Protein AF-Q19576-F1 (afdb_monomer)

Sequence (132 aa):
MTTGDNKNEGNAVRVQRREYDEDMIPTGTGPVVVVTQSRKMSIYGPNFNYGPIQLRKQRLLEKMKKEAETAMEKRIEELRMAQRILDEQLRSKQVAVQQVLTERKPCNVENTQKNGSTQQYQHHSAVYAIKP

Solvent-accessible surface area (backbone atoms only — not comparable to full-atom values): 8837 Å² total; per-residue (Å²): 132,90,85,78,88,81,80,78,88,70,79,84,74,81,74,75,79,75,84,69,72,90,81,71,72,82,88,68,73,58,60,47,74,46,70,46,97,86,70,49,77,45,79,37,58,49,58,66,88,47,53,74,67,54,50,49,50,51,54,49,51,53,50,52,49,51,53,50,52,54,52,49,52,52,52,51,51,54,51,51,52,54,49,52,53,51,53,50,54,51,50,54,51,52,51,53,53,49,51,55,56,63,74,61,58,72,76,95,77,79,85,86,82,86,87,90,81,88,80,76,86,81,82,84,80,84,76,82,81,80,77,134

Radius of gyration: 37.77 Å; Cα contacts (8 Å, |Δi|>4): 29; chains: 1; bounding box: 92×47×87 Å

Mean predicted aligned error: 21.95 Å

Organism: Caenorhabditis elegans (NCBI:txid6239)

Structure (mmCIF, N/CA/C/O backbone):
data_AF-Q19576-F1
#
_entry.id   AF-Q19576-F1
#
loop_
_atom_site.group_PDB
_atom_site.id
_atom_site.type_symbol
_atom_site.label_atom_id
_atom_site.label_alt_id
_atom_site.label_comp_id
_atom_site.label_asym_id
_atom_site.label_entity_id
_atom_site.label_seq_id
_atom_site.pdbx_PDB_ins_code
_atom_site.Cartn_x
_atom_site.Cartn_y
_atom_site.Cartn_z
_atom_site.occupancy
_atom_site.B_iso_or_equiv
_atom_site.auth_seq_id
_atom_site.auth_comp_id
_atom_site.auth_asym_id
_atom_site.auth_atom_id
_atom_site.pdbx_PDB_model_num
ATOM 1 N N . MET A 1 1 ? 29.984 -26.243 -42.002 1.00 38.09 1 MET A N 1
ATOM 2 C CA . MET A 1 1 ? 28.559 -26.623 -42.095 1.00 38.09 1 MET A CA 1
ATOM 3 C C . MET A 1 1 ? 27.759 -25.337 -41.864 1.00 38.09 1 MET A C 1
ATOM 5 O O . MET A 1 1 ? 27.830 -24.830 -40.757 1.00 38.09 1 MET A O 1
ATOM 9 N N . THR A 1 2 ? 27.390 -24.542 -42.886 1.00 46.00 2 THR A N 1
ATOM 10 C CA . THR A 1 2 ? 26.146 -24.613 -43.711 1.00 46.00 2 THR A CA 1
ATOM 11 C C . THR A 1 2 ? 24.931 -24.872 -42.813 1.00 46.00 2 THR A C 1
ATOM 13 O O . THR A 1 2 ? 24.900 -25.916 -42.180 1.00 46.00 2 THR A O 1
ATOM 16 N N . THR A 1 3 ? 23.953 -23.989 -42.607 1.00 52.78 3 THR A N 1
ATOM 17 C CA . THR A 1 3 ? 23.140 -23.129 -43.500 1.00 52.78 3 THR A CA 1
ATOM 18 C C . THR A 1 3 ? 22.277 -22.228 -42.585 1.00 52.78 3 THR A C 1
ATOM 20 O O . THR A 1 3 ? 22.010 -22.625 -41.459 1.00 52.78 3 THR A O 1
ATOM 23 N N . GLY A 1 4 ? 21.739 -21.066 -42.936 1.00 51.94 4 GLY A N 1
ATOM 24 C CA . GLY A 1 4 ? 21.594 -20.392 -44.212 1.00 51.94 4 GLY A CA 1
ATOM 25 C C . GLY A 1 4 ? 20.802 -19.100 -43.973 1.00 51.94 4 GLY A C 1
ATOM 26 O O . GLY A 1 4 ? 19.751 -19.120 -43.334 1.00 51.94 4 GLY A O 1
ATOM 27 N N . ASP A 1 5 ? 21.326 -17.986 -44.476 1.00 51.59 5 ASP A N 1
ATOM 28 C CA . ASP A 1 5 ? 20.578 -16.739 -44.609 1.00 51.59 5 ASP A CA 1
ATOM 29 C C . ASP A 1 5 ? 19.613 -16.892 -45.789 1.00 51.59 5 ASP A C 1
ATOM 31 O O . ASP A 1 5 ? 19.973 -16.672 -46.947 1.00 51.59 5 ASP A O 1
ATOM 35 N N . ASN A 1 6 ? 18.375 -17.292 -45.497 1.00 56.16 6 ASN A N 1
ATOM 36 C CA . ASN A 1 6 ? 17.277 -17.176 -46.450 1.00 56.16 6 ASN A CA 1
ATOM 37 C C . ASN A 1 6 ? 16.854 -15.706 -46.530 1.00 56.16 6 ASN A C 1
ATOM 39 O O . ASN A 1 6 ? 16.015 -15.221 -45.769 1.00 56.16 6 ASN A O 1
ATOM 43 N N . LYS A 1 7 ? 17.461 -15.003 -47.486 1.00 55.44 7 LYS A N 1
ATOM 44 C CA . LYS A 1 7 ? 17.024 -13.698 -47.976 1.00 55.44 7 LYS A CA 1
ATOM 45 C C . LYS A 1 7 ? 15.670 -13.843 -48.676 1.00 55.44 7 LYS A C 1
ATOM 47 O O . LYS A 1 7 ? 15.607 -14.008 -49.889 1.00 55.44 7 LYS A O 1
ATOM 52 N N . ASN A 1 8 ? 14.581 -13.747 -47.917 1.00 57.59 8 ASN A N 1
ATOM 53 C CA . ASN A 1 8 ? 13.276 -13.413 -48.483 1.00 57.59 8 ASN A CA 1
ATOM 54 C C . ASN A 1 8 ? 13.242 -11.905 -48.775 1.00 57.59 8 ASN A C 1
ATOM 56 O O . ASN A 1 8 ? 12.684 -11.110 -48.021 1.00 57.59 8 ASN A O 1
ATOM 60 N N . GLU A 1 9 ? 13.867 -11.509 -49.884 1.00 49.91 9 GLU A N 1
ATOM 61 C CA . GLU A 1 9 ? 13.579 -10.248 -50.568 1.00 49.91 9 GLU A CA 1
ATOM 62 C C . GLU A 1 9 ? 12.214 -10.402 -51.257 1.00 49.91 9 GLU A C 1
ATOM 64 O O . GLU A 1 9 ? 12.117 -10.826 -52.404 1.00 49.91 9 GLU A O 1
ATOM 69 N N . GLY A 1 10 ? 11.129 -10.156 -50.519 1.00 54.38 10 GLY A N 1
ATOM 70 C CA . GLY A 1 10 ? 9.770 -10.402 -51.001 1.00 54.38 10 GLY A CA 1
ATOM 71 C C . GLY A 1 10 ? 8.780 -9.367 -50.488 1.00 54.38 10 GLY A C 1
ATOM 72 O O . GLY A 1 10 ? 8.310 -9.462 -49.361 1.00 54.38 10 GLY A O 1
ATOM 73 N N . ASN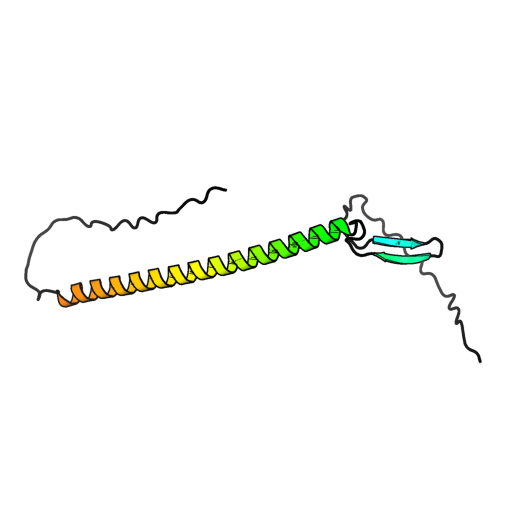 A 1 11 ? 8.449 -8.408 -51.354 1.00 50.62 11 ASN A N 1
ATOM 74 C CA . ASN A 1 11 ? 7.286 -7.520 -51.289 1.00 50.62 11 ASN A CA 1
ATOM 75 C C . ASN A 1 11 ? 7.121 -6.700 -50.000 1.00 50.62 11 ASN A C 1
ATOM 77 O O . ASN A 1 11 ? 6.296 -7.002 -49.137 1.00 50.62 11 ASN A O 1
ATOM 81 N N . ALA A 1 12 ? 7.819 -5.563 -49.930 1.00 58.69 12 ALA A N 1
ATOM 82 C CA . ALA A 1 12 ? 7.416 -4.483 -49.038 1.00 58.69 12 ALA A CA 1
ATOM 83 C C . ALA A 1 12 ? 6.025 -3.979 -49.465 1.00 58.69 12 ALA A C 1
ATOM 85 O O . ALA A 1 12 ? 5.887 -3.222 -50.427 1.00 58.69 12 ALA A O 1
ATOM 86 N N . VAL A 1 13 ? 4.984 -4.429 -48.761 1.00 60.44 13 VAL A N 1
ATOM 87 C CA . VAL A 1 13 ? 3.628 -3.888 -48.876 1.00 60.44 13 VAL A CA 1
ATOM 88 C C . VAL A 1 13 ? 3.720 -2.381 -48.656 1.00 60.44 13 VAL A C 1
ATOM 90 O O . VAL A 1 13 ? 4.190 -1.917 -47.617 1.00 60.44 13 VAL A O 1
ATOM 93 N N . ARG A 1 14 ? 3.305 -1.608 -49.661 1.00 56.22 14 ARG A N 1
ATOM 94 C CA . ARG A 1 14 ? 3.258 -0.148 -49.611 1.00 56.22 14 ARG A CA 1
ATOM 95 C C . ARG A 1 14 ? 2.179 0.246 -48.598 1.00 56.22 14 ARG A C 1
ATOM 97 O O . ARG A 1 14 ? 1.009 0.362 -48.946 1.00 56.22 14 ARG A O 1
ATOM 104 N N . VAL A 1 15 ? 2.560 0.370 -47.327 1.00 63.03 15 VAL A N 1
ATOM 105 C CA . VAL A 1 15 ? 1.663 0.806 -46.251 1.00 63.03 15 VAL A CA 1
ATOM 106 C C . VAL A 1 15 ? 1.218 2.229 -46.580 1.00 63.03 15 VAL A C 1
ATOM 108 O O . VAL A 1 15 ? 2.037 3.150 -46.592 1.00 63.03 15 VAL A O 1
ATOM 111 N N . GLN A 1 16 ? -0.067 2.404 -46.899 1.00 62.72 16 GLN A N 1
ATOM 112 C CA . GLN A 1 16 ? -0.673 3.729 -46.987 1.00 62.72 16 GLN A CA 1
ATOM 113 C C . GLN A 1 16 ? -0.436 4.431 -45.649 1.00 62.72 16 GLN A C 1
ATOM 115 O O . GLN A 1 16 ? -0.772 3.891 -44.592 1.00 62.72 16 GLN A O 1
ATOM 120 N N . ARG A 1 17 ? 0.186 5.613 -45.685 1.00 59.88 17 ARG A N 1
ATOM 121 C CA . ARG A 1 17 ? 0.258 6.477 -44.508 1.00 59.88 17 ARG A CA 1
ATOM 122 C C . ARG A 1 17 ? -1.184 6.803 -44.130 1.00 59.88 17 ARG A C 1
ATOM 124 O O . ARG A 1 17 ? -1.866 7.462 -44.905 1.00 59.88 17 ARG A O 1
ATOM 131 N N . ARG A 1 18 ? -1.654 6.308 -42.983 1.00 66.44 18 ARG A N 1
ATOM 132 C CA . ARG A 1 18 ? -2.847 6.882 -42.360 1.00 66.44 18 ARG A CA 1
ATOM 133 C C . ARG A 1 18 ? -2.493 8.323 -42.016 1.00 66.44 18 ARG A C 1
ATOM 135 O O . ARG A 1 18 ? -1.513 8.549 -41.307 1.00 66.44 18 ARG A O 1
ATOM 142 N N . GLU A 1 19 ? -3.242 9.262 -42.575 1.00 65.75 19 GLU A N 1
ATOM 143 C CA . GLU A 1 19 ? -3.310 10.613 -42.037 1.00 65.75 19 GLU A CA 1
ATOM 144 C C . GLU A 1 19 ? -3.894 10.481 -40.630 1.00 65.75 19 GLU A C 1
ATOM 146 O O . GLU A 1 19 ? -4.930 9.847 -40.424 1.00 65.75 19 GLU A O 1
ATOM 151 N N . TYR A 1 20 ? -3.136 10.947 -39.649 1.00 63.22 20 TYR A N 1
ATOM 152 C CA . TYR A 1 20 ? -3.577 11.042 -38.270 1.00 63.22 20 TYR A CA 1
ATOM 153 C C . TYR A 1 20 ? -4.060 12.475 -38.073 1.00 63.22 20 TYR A C 1
ATOM 155 O O . TYR A 1 20 ? -3.366 13.390 -38.517 1.00 63.22 20 TYR A O 1
ATOM 163 N N . ASP A 1 21 ? -5.212 12.665 -37.428 1.00 67.00 21 ASP A N 1
ATOM 164 C CA . ASP A 1 21 ? -5.660 13.999 -37.025 1.00 67.00 21 ASP A CA 1
ATOM 165 C C . ASP A 1 21 ? -4.544 14.675 -36.217 1.00 67.00 21 ASP A C 1
ATOM 167 O O . ASP A 1 21 ? -4.036 14.102 -35.245 1.00 67.00 21 ASP A O 1
ATOM 171 N N . GLU A 1 22 ? -4.153 15.885 -36.626 1.00 65.69 22 GLU A N 1
ATOM 172 C CA . GLU A 1 22 ? -3.122 16.680 -35.940 1.00 65.69 22 GLU A CA 1
ATOM 173 C C . GLU A 1 22 ? -3.516 17.017 -34.487 1.00 65.69 22 GLU A C 1
ATOM 175 O O . GLU A 1 22 ? -2.657 17.349 -33.672 1.00 65.69 22 GLU A O 1
ATOM 180 N N . ASP A 1 23 ? -4.789 16.827 -34.130 1.00 69.38 23 ASP A N 1
ATOM 181 C CA . ASP A 1 23 ? -5.359 17.103 -32.809 1.00 69.38 23 ASP A CA 1
ATOM 182 C C . ASP A 1 23 ? -5.205 15.956 -31.790 1.00 69.38 23 ASP A C 1
ATOM 184 O O . ASP A 1 23 ? -5.771 16.003 -30.692 1.00 69.38 23 ASP A O 1
ATOM 188 N N . MET A 1 24 ? -4.439 14.904 -32.096 1.00 65.19 24 MET A N 1
ATOM 189 C CA . MET A 1 24 ? -4.202 13.834 -31.124 1.00 65.19 24 MET A CA 1
ATOM 190 C C . MET A 1 24 ? -3.256 14.269 -29.998 1.00 65.19 24 MET A C 1
ATOM 192 O O . MET A 1 24 ? -2.030 14.241 -30.114 1.00 65.19 24 MET A O 1
ATOM 196 N N . ILE A 1 25 ? -3.848 14.598 -28.849 1.00 64.44 25 ILE A N 1
ATOM 197 C CA . ILE A 1 25 ? -3.125 14.826 -27.597 1.00 64.44 25 ILE A CA 1
ATOM 198 C C . ILE A 1 25 ? -2.675 13.467 -27.033 1.00 64.44 25 ILE A C 1
ATOM 200 O O . ILE A 1 25 ? -3.510 12.574 -26.844 1.00 64.44 25 ILE A O 1
ATOM 204 N N . PRO A 1 26 ? -1.382 13.280 -26.710 1.00 67.12 26 PRO A N 1
ATOM 205 C CA . PRO A 1 26 ? -0.907 12.046 -26.097 1.00 67.12 26 PRO A CA 1
ATOM 206 C C . PRO A 1 26 ? -1.623 11.792 -24.762 1.00 67.12 26 PRO A C 1
ATOM 208 O O . PRO A 1 26 ? -1.518 12.573 -23.814 1.00 67.12 26 PRO A O 1
ATOM 211 N N . THR A 1 27 ? -2.357 10.681 -24.675 1.00 64.12 27 THR A N 1
ATOM 212 C CA . THR A 1 27 ? -3.088 10.272 -23.470 1.00 64.12 27 THR A CA 1
ATOM 213 C C . THR A 1 27 ? -2.160 9.482 -22.549 1.00 64.12 27 THR A C 1
ATOM 215 O O . THR A 1 27 ? -2.084 8.257 -22.585 1.00 64.12 27 THR A O 1
ATOM 218 N N . GLY A 1 28 ? -1.429 10.214 -21.710 1.00 64.88 28 GLY A N 1
ATOM 219 C CA . GLY A 1 28 ? -0.590 9.647 -20.655 1.00 64.88 28 GLY A CA 1
ATOM 220 C C . GLY A 1 28 ? 0.854 9.350 -21.063 1.00 64.88 28 GLY A C 1
ATOM 221 O O . GLY A 1 28 ? 1.294 9.599 -22.184 1.00 64.88 28 GLY A O 1
ATOM 222 N N . THR A 1 29 ? 1.624 8.842 -20.102 1.00 68.31 29 THR A N 1
ATOM 223 C CA . THR A 1 29 ? 3.018 8.446 -20.306 1.00 68.31 29 THR A CA 1
ATOM 224 C C . THR A 1 29 ? 3.061 7.048 -20.920 1.00 68.31 29 THR A C 1
ATOM 226 O O . THR A 1 29 ? 2.948 6.039 -20.231 1.00 68.31 29 THR A O 1
ATOM 229 N N . GLY A 1 30 ? 3.178 6.981 -22.245 1.00 69.06 30 GLY A N 1
ATOM 230 C CA . GLY A 1 30 ? 3.463 5.738 -22.965 1.00 69.06 30 GLY A CA 1
ATOM 231 C C . GLY A 1 30 ? 4.946 5.346 -22.875 1.00 69.06 30 GLY A C 1
ATOM 232 O O . GLY A 1 30 ? 5.779 6.163 -22.473 1.00 69.06 30 GLY A O 1
ATOM 233 N N . PRO A 1 31 ? 5.309 4.104 -23.238 1.00 73.69 31 PRO A N 1
ATOM 234 C CA . PRO A 1 31 ? 6.709 3.712 -23.339 1.00 73.69 31 PRO A CA 1
ATOM 235 C C . PRO A 1 31 ? 7.441 4.573 -24.378 1.00 73.69 31 PRO A C 1
ATOM 237 O O . PRO A 1 31 ? 6.905 4.875 -25.445 1.00 73.69 31 PRO A O 1
ATOM 240 N N . VAL A 1 32 ? 8.684 4.951 -24.082 1.00 75.06 32 VAL A N 1
ATOM 241 C CA . VAL A 1 32 ? 9.525 5.713 -25.010 1.00 75.06 32 VAL A CA 1
ATOM 242 C C . VAL A 1 32 ? 10.189 4.736 -25.971 1.00 75.06 32 VAL A C 1
ATOM 244 O O . VAL A 1 32 ? 10.996 3.903 -25.562 1.00 75.06 32 VAL A O 1
ATOM 247 N N . VAL A 1 33 ? 9.861 4.838 -27.256 1.00 80.12 33 VAL A N 1
ATOM 248 C CA . VAL A 1 33 ? 10.471 4.018 -28.307 1.00 80.12 33 VAL A CA 1
ATOM 249 C C . VAL A 1 33 ? 11.586 4.816 -28.977 1.00 80.12 33 VAL A C 1
ATOM 251 O O . VAL A 1 33 ? 11.340 5.875 -29.547 1.00 80.12 33 VAL A O 1
ATOM 254 N N . VAL A 1 34 ? 12.817 4.307 -28.918 1.00 78.75 34 VAL A N 1
ATOM 255 C CA . VAL A 1 34 ? 13.992 4.907 -29.565 1.00 78.75 34 VAL A CA 1
ATOM 256 C C . VAL A 1 34 ? 14.456 3.995 -30.689 1.00 78.75 34 VAL A C 1
ATOM 258 O O . VAL A 1 34 ? 14.719 2.814 -30.466 1.00 78.75 34 VAL A O 1
ATOM 261 N N . VAL A 1 35 ? 14.585 4.546 -31.894 1.00 85.44 35 VAL A N 1
ATOM 262 C CA . VAL A 1 35 ? 15.147 3.842 -33.051 1.00 85.44 35 VAL A CA 1
ATOM 263 C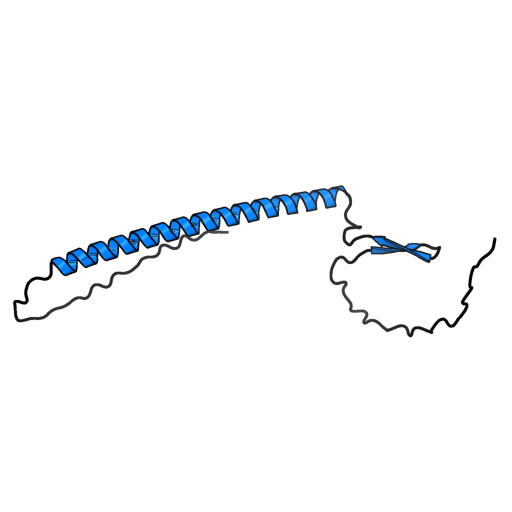 C . VAL A 1 35 ? 16.515 4.438 -33.369 1.00 85.44 35 VAL A C 1
ATOM 265 O O . VAL A 1 35 ? 16.637 5.637 -33.608 1.00 85.44 35 VAL A O 1
ATOM 268 N N . THR A 1 36 ? 17.560 3.613 -33.346 1.00 83.81 36 THR A N 1
ATOM 269 C CA . THR A 1 36 ? 18.929 4.046 -33.659 1.00 83.81 36 THR A CA 1
ATOM 270 C C . THR A 1 36 ? 19.122 4.258 -35.164 1.00 83.81 36 THR A C 1
ATOM 272 O O . THR A 1 36 ? 18.355 3.750 -35.983 1.00 83.81 36 THR A O 1
ATOM 275 N N . GLN A 1 37 ? 20.215 4.924 -35.560 1.00 87.62 37 GLN A N 1
ATOM 276 C CA . GLN A 1 37 ? 20.615 5.038 -36.976 1.00 87.62 37 GLN A CA 1
ATOM 277 C C . GLN A 1 37 ? 20.772 3.667 -37.661 1.00 87.62 37 GLN A C 1
ATOM 279 O O . GLN A 1 37 ? 20.468 3.516 -38.840 1.00 87.62 37 GLN A O 1
ATOM 284 N N . SER A 1 38 ? 21.176 2.640 -36.905 1.00 88.81 38 SER A N 1
ATOM 285 C CA . SER A 1 38 ? 21.255 1.245 -37.357 1.00 88.81 38 SER A CA 1
ATOM 286 C C . SER A 1 38 ? 19.903 0.518 -37.405 1.00 88.81 38 SER A C 1
ATOM 288 O O . SER A 1 38 ? 19.876 -0.700 -37.564 1.00 88.81 38 SER A O 1
ATOM 290 N N . ARG A 1 39 ? 18.783 1.243 -37.261 1.00 82.81 39 ARG A N 1
ATOM 291 C CA . ARG A 1 39 ? 17.405 0.725 -37.222 1.00 82.81 39 ARG A CA 1
ATOM 292 C C . ARG A 1 39 ? 17.126 -0.260 -36.079 1.00 82.81 39 ARG A C 1
ATOM 294 O O . ARG A 1 39 ? 16.166 -1.022 -36.152 1.00 82.81 39 ARG A O 1
ATOM 301 N N . LYS A 1 40 ? 17.926 -0.249 -35.006 1.00 85.25 40 LYS A N 1
ATOM 302 C CA . LYS A 1 40 ? 17.619 -1.025 -33.795 1.00 85.25 40 LYS A CA 1
ATOM 303 C C . LYS A 1 40 ? 16.586 -0.274 -32.968 1.00 85.25 40 LYS A C 1
ATOM 305 O O . LYS A 1 40 ? 16.747 0.918 -32.725 1.00 85.25 40 LYS A O 1
ATOM 310 N N . MET A 1 41 ? 15.550 -0.983 -32.537 1.00 85.94 41 MET A N 1
ATOM 311 C CA . MET A 1 41 ? 14.481 -0.442 -31.705 1.00 85.94 41 MET A CA 1
ATOM 312 C C . MET A 1 41 ? 14.719 -0.807 -30.237 1.00 85.94 41 MET A C 1
ATOM 314 O O . MET A 1 41 ? 14.896 -1.981 -29.914 1.00 85.94 41 MET A O 1
ATOM 318 N N . SER A 1 42 ? 14.674 0.194 -29.363 1.00 81.00 42 SER A N 1
ATOM 319 C CA . SER A 1 42 ? 14.695 0.044 -27.908 1.00 81.00 42 SER A CA 1
ATO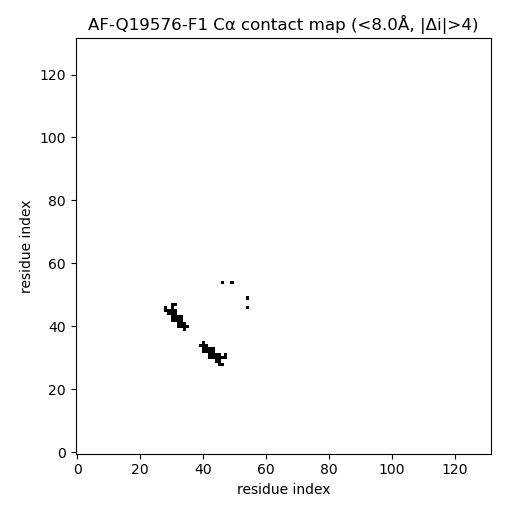M 320 C C . SER A 1 42 ? 13.413 0.628 -27.330 1.00 81.00 42 SER A C 1
ATOM 322 O O . SER A 1 42 ? 13.032 1.745 -27.673 1.00 81.00 42 SER A O 1
ATOM 324 N N . ILE A 1 43 ? 12.751 -0.119 -26.451 1.00 77.94 43 ILE A N 1
ATOM 325 C CA . ILE A 1 43 ? 11.521 0.309 -25.780 1.00 77.94 43 ILE A CA 1
ATOM 326 C C . ILE A 1 43 ? 11.859 0.550 -24.311 1.00 77.94 43 ILE A C 1
ATOM 328 O O . ILE A 1 43 ? 12.212 -0.382 -23.589 1.00 77.94 43 ILE A O 1
ATOM 332 N N . TYR A 1 44 ? 11.757 1.798 -23.870 1.00 75.81 44 TYR A N 1
ATOM 333 C CA . TYR A 1 44 ? 11.903 2.177 -22.473 1.00 75.81 44 TYR A CA 1
ATOM 334 C C . TYR A 1 44 ? 10.525 2.333 -21.829 1.00 75.81 44 TYR A C 1
ATOM 336 O O . TYR A 1 44 ? 9.568 2.754 -22.474 1.00 75.81 44 TYR A O 1
ATOM 344 N N . GLY A 1 45 ? 10.409 1.980 -20.547 1.00 71.56 45 GLY A N 1
ATOM 345 C CA . GLY A 1 45 ? 9.143 2.070 -19.820 1.00 71.56 45 GLY A CA 1
ATOM 346 C C . GLY A 1 45 ? 8.581 3.500 -19.752 1.00 71.56 45 GLY A C 1
ATOM 347 O O . GLY A 1 45 ? 9.302 4.466 -20.001 1.00 71.56 45 GLY A O 1
ATOM 348 N N . PRO A 1 46 ? 7.314 3.659 -19.340 1.00 71.81 46 PRO A N 1
ATOM 349 C CA . PRO A 1 46 ? 6.621 4.954 -19.312 1.00 71.81 46 PRO A CA 1
ATOM 350 C C . PRO A 1 46 ? 7.296 5.987 -18.404 1.00 71.81 46 PRO A C 1
ATOM 352 O O . PRO A 1 46 ? 7.136 7.192 -18.576 1.00 71.81 46 PRO A O 1
ATOM 355 N N . ASN A 1 47 ? 8.108 5.509 -17.459 1.00 72.38 47 ASN A N 1
ATOM 356 C CA . ASN A 1 47 ? 8.822 6.348 -16.519 1.00 72.38 47 ASN A CA 1
ATOM 357 C C . ASN A 1 47 ? 10.275 6.641 -16.925 1.00 72.38 47 ASN A C 1
ATOM 359 O O . ASN A 1 47 ? 11.066 7.043 -16.077 1.00 72.38 47 ASN A O 1
ATOM 363 N N . PHE A 1 48 ? 10.648 6.425 -18.190 1.00 70.62 48 PHE A N 1
ATOM 364 C CA . PHE A 1 48 ? 12.016 6.643 -18.669 1.00 70.62 48 PHE A CA 1
ATOM 365 C C . PHE A 1 48 ? 12.527 8.068 -18.413 1.00 70.62 48 PHE A C 1
ATOM 367 O O . PHE A 1 48 ? 13.691 8.255 -18.072 1.00 70.62 48 PHE A O 1
ATOM 374 N N . ASN A 1 49 ? 11.637 9.059 -18.504 1.00 72.62 49 ASN A N 1
ATOM 375 C CA . ASN A 1 49 ? 11.967 10.462 -18.250 1.00 72.62 49 ASN A CA 1
ATOM 376 C C . ASN A 1 49 ? 12.237 10.760 -16.765 1.00 72.62 49 ASN A C 1
ATOM 378 O O . ASN A 1 49 ? 12.834 11.788 -16.447 1.00 72.62 49 ASN A O 1
ATOM 382 N N . TYR A 1 50 ? 11.811 9.884 -15.848 1.00 72.94 50 TYR A N 1
ATOM 383 C CA . TYR A 1 50 ? 12.056 10.066 -14.424 1.00 72.94 50 TYR A CA 1
ATOM 384 C C . TYR A 1 50 ? 13.422 9.492 -14.059 1.00 72.94 50 TYR A C 1
ATOM 386 O O . TYR A 1 50 ? 13.661 8.286 -14.129 1.00 72.94 50 TYR A O 1
ATOM 394 N N . GLY A 1 51 ? 14.321 10.365 -13.605 1.00 77.69 51 GLY A N 1
ATOM 395 C CA . GLY A 1 51 ? 15.618 9.935 -13.090 1.00 77.69 51 GLY A CA 1
ATOM 396 C C . GLY A 1 51 ? 15.478 8.990 -11.880 1.00 77.69 51 GLY A C 1
ATOM 397 O O . GLY A 1 51 ? 14.441 8.987 -11.204 1.00 77.69 51 GLY A O 1
ATOM 398 N N . PRO A 1 52 ? 16.531 8.232 -11.517 1.00 82.06 52 PRO A N 1
ATOM 399 C CA . PRO A 1 52 ? 16.485 7.260 -10.417 1.00 82.06 52 PRO A CA 1
ATOM 400 C C . PRO A 1 52 ? 15.979 7.837 -9.084 1.00 82.06 52 PRO A C 1
ATOM 402 O O . PRO A 1 52 ? 15.266 7.169 -8.336 1.00 82.06 52 PRO A O 1
ATOM 405 N N . ILE A 1 53 ? 16.309 9.102 -8.799 1.00 80.69 53 ILE A N 1
ATOM 406 C CA . ILE A 1 53 ? 15.868 9.818 -7.594 1.00 80.69 53 ILE A CA 1
ATOM 407 C C . ILE A 1 53 ? 14.351 10.051 -7.612 1.00 80.69 53 ILE A C 1
ATOM 409 O O . ILE A 1 53 ? 13.685 9.837 -6.599 1.00 80.69 53 ILE A O 1
ATOM 413 N N . GLN A 1 54 ? 13.792 10.455 -8.755 1.00 83.69 54 GLN A N 1
ATOM 414 C CA . GLN A 1 54 ? 12.354 10.696 -8.898 1.00 83.69 54 GLN A CA 1
ATOM 415 C C . GLN A 1 54 ? 11.569 9.386 -8.783 1.00 83.69 54 GLN A C 1
ATOM 417 O O . GLN A 1 54 ? 10.597 9.330 -8.033 1.00 83.69 54 GLN A O 1
ATOM 422 N N . LEU A 1 55 ? 12.057 8.310 -9.409 1.00 83.00 55 LEU A N 1
ATOM 423 C CA . LEU A 1 55 ? 11.496 6.966 -9.248 1.00 83.00 55 LEU A CA 1
ATOM 424 C C . LEU A 1 55 ? 11.521 6.502 -7.787 1.00 83.00 55 LEU A C 1
ATOM 426 O O . LEU A 1 55 ? 10.541 5.945 -7.291 1.00 83.00 55 LEU A O 1
ATOM 430 N N . ARG A 1 56 ? 12.622 6.747 -7.064 1.00 86.25 56 ARG A N 1
ATOM 431 C CA . ARG A 1 56 ? 12.723 6.424 -5.633 1.00 86.25 56 ARG A CA 1
ATOM 432 C C . ARG A 1 56 ? 11.715 7.219 -4.803 1.00 86.25 56 ARG A C 1
ATOM 434 O O . ARG A 1 56 ? 11.066 6.635 -3.938 1.00 86.25 56 ARG A O 1
ATOM 441 N N . LYS A 1 57 ? 11.564 8.519 -5.075 1.00 88.12 57 LYS A N 1
ATOM 442 C CA . LYS A 1 57 ? 10.576 9.381 -4.410 1.00 88.12 57 LYS A CA 1
ATOM 443 C C . LYS A 1 57 ? 9.153 8.886 -4.668 1.00 88.12 57 LYS A C 1
ATOM 445 O O . LYS A 1 57 ? 8.391 8.754 -3.720 1.00 88.12 57 LYS A O 1
ATOM 450 N N . GLN A 1 58 ? 8.818 8.555 -5.914 1.00 86.69 58 GLN A N 1
ATOM 451 C CA . GLN A 1 58 ? 7.507 8.013 -6.271 1.00 86.69 58 GLN A CA 1
ATOM 452 C C . GLN A 1 58 ? 7.214 6.709 -5.521 1.00 86.69 58 GLN A C 1
ATOM 454 O O . GLN A 1 58 ? 6.180 6.601 -4.871 1.00 86.69 58 GLN A O 1
ATOM 459 N N . ARG A 1 59 ? 8.148 5.750 -5.528 1.00 89.31 59 ARG A N 1
ATOM 460 C CA . ARG A 1 59 ? 7.990 4.480 -4.798 1.00 89.31 59 ARG A CA 1
ATOM 461 C C . ARG A 1 59 ? 7.813 4.689 -3.295 1.00 89.31 59 ARG A C 1
ATOM 463 O O . ARG A 1 59 ? 7.030 3.981 -2.669 1.00 89.31 59 ARG A O 1
ATOM 470 N N . LEU A 1 60 ? 8.534 5.649 -2.713 1.00 94.25 60 LEU A N 1
ATOM 471 C CA . LEU A 1 60 ? 8.384 5.997 -1.301 1.00 94.25 60 LEU A CA 1
ATOM 472 C C . LEU A 1 60 ? 6.987 6.562 -1.015 1.00 94.25 60 LEU A C 1
ATOM 474 O O . LEU A 1 60 ? 6.348 6.127 -0.064 1.00 94.25 60 LEU A O 1
ATOM 478 N N . LEU A 1 61 ? 6.497 7.473 -1.858 1.00 93.38 61 LEU A N 1
ATOM 479 C CA . LEU A 1 61 ? 5.152 8.037 -1.731 1.00 93.38 61 LEU A CA 1
ATOM 480 C C . LEU A 1 61 ? 4.067 6.967 -1.891 1.00 93.38 61 LEU A C 1
ATOM 482 O O . LEU A 1 61 ? 3.128 6.937 -1.104 1.00 93.38 61 LEU A O 1
ATOM 486 N N . GLU A 1 62 ? 4.209 6.053 -2.852 1.00 93.69 62 GLU A N 1
ATOM 487 C CA . GLU A 1 62 ? 3.293 4.920 -3.025 1.00 93.69 62 GLU A CA 1
ATOM 488 C C . GLU A 1 62 ? 3.293 3.992 -1.806 1.00 93.69 62 GLU A C 1
ATOM 490 O O . GLU A 1 62 ? 2.231 3.537 -1.379 1.00 93.69 62 GLU A O 1
ATOM 495 N N . LYS A 1 63 ? 4.465 3.734 -1.211 1.00 95.38 63 LYS A N 1
ATOM 496 C CA . LYS A 1 63 ? 4.576 2.952 0.024 1.00 95.38 63 LYS A CA 1
ATOM 497 C C . LYS A 1 63 ? 3.864 3.647 1.188 1.00 95.38 63 LYS A C 1
ATOM 499 O O . LYS A 1 63 ? 3.030 3.022 1.834 1.00 95.38 63 LYS A O 1
ATOM 504 N N . MET A 1 64 ? 4.135 4.933 1.409 1.00 94.19 64 MET A N 1
ATOM 505 C CA . MET A 1 64 ? 3.485 5.716 2.468 1.00 94.19 64 MET A CA 1
ATOM 506 C C . MET A 1 64 ? 1.970 5.814 2.262 1.00 94.19 64 MET A C 1
ATOM 508 O O . MET A 1 64 ? 1.211 5.719 3.222 1.00 94.19 64 MET A O 1
ATOM 512 N N . LYS A 1 65 ? 1.517 5.952 1.010 1.00 96.06 65 LYS A N 1
ATOM 513 C CA . LYS A 1 65 ? 0.094 5.959 0.660 1.00 96.06 65 LYS A CA 1
ATOM 514 C C . LYS A 1 65 ? -0.577 4.640 1.042 1.00 96.06 65 LYS A C 1
ATOM 516 O O . LYS A 1 65 ? -1.598 4.667 1.717 1.00 96.06 65 LYS A O 1
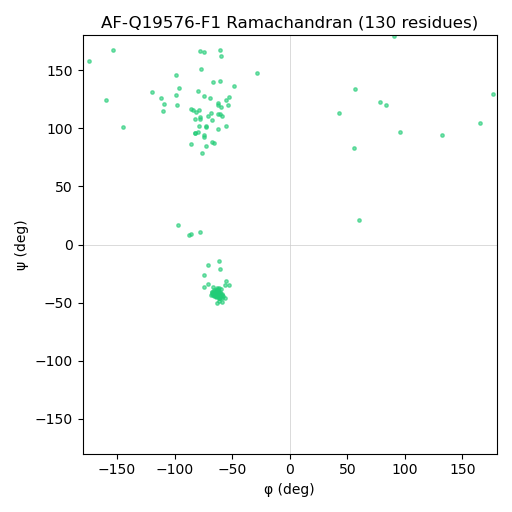ATOM 521 N N . LYS A 1 66 ? 0.017 3.498 0.685 1.00 95.50 66 LYS A N 1
ATOM 522 C CA . LYS A 1 66 ? -0.513 2.174 1.057 1.00 95.50 66 LYS A CA 1
ATOM 523 C C . LYS A 1 66 ? -0.546 1.969 2.573 1.00 95.50 66 LYS A C 1
ATOM 525 O O . LYS A 1 66 ? -1.512 1.432 3.107 1.00 95.50 66 LYS A O 1
ATOM 530 N N . GLU A 1 67 ? 0.488 2.409 3.285 1.00 95.25 67 GLU A N 1
ATOM 531 C CA . GLU A 1 67 ? 0.518 2.349 4.753 1.00 95.25 67 GLU A CA 1
ATOM 532 C C . GLU A 1 67 ? -0.604 3.202 5.371 1.00 95.25 67 GLU A C 1
ATOM 534 O O . GLU A 1 67 ? -1.305 2.737 6.267 1.00 95.25 67 GLU A O 1
ATOM 539 N N . ALA A 1 68 ? -0.848 4.404 4.843 1.00 95.06 68 ALA A N 1
ATOM 540 C CA . ALA A 1 68 ? -1.945 5.262 5.287 1.00 95.06 68 ALA A CA 1
ATOM 541 C C . ALA A 1 68 ? -3.330 4.664 4.976 1.00 95.06 68 ALA A C 1
ATOM 543 O O . ALA A 1 68 ? -4.200 4.666 5.843 1.00 95.06 68 ALA A O 1
ATOM 544 N N . GLU A 1 69 ? -3.529 4.110 3.776 1.00 95.25 69 GLU A N 1
ATOM 545 C CA . GLU A 1 69 ? -4.780 3.449 3.373 1.00 95.25 69 GLU A CA 1
ATOM 546 C C . GLU A 1 69 ? -5.094 2.252 4.277 1.00 95.25 69 GLU A C 1
ATOM 548 O O . GLU A 1 69 ? -6.203 2.142 4.795 1.00 95.25 69 GLU A O 1
ATOM 553 N N . THR A 1 70 ? -4.101 1.402 4.552 1.00 94.88 70 THR A N 1
ATOM 554 C CA . THR A 1 70 ? -4.284 0.245 5.444 1.00 94.88 70 THR A CA 1
ATOM 555 C C . THR A 1 70 ? -4.550 0.654 6.896 1.00 94.88 70 THR A C 1
ATOM 557 O O . THR A 1 70 ? -5.355 0.019 7.578 1.00 94.88 70 THR A O 1
ATOM 560 N N . ALA A 1 71 ? -3.918 1.723 7.391 1.00 94.94 71 ALA A N 1
ATOM 561 C CA . ALA A 1 71 ? -4.202 2.266 8.719 1.00 94.94 71 ALA A CA 1
ATOM 562 C C . ALA A 1 71 ? -5.618 2.862 8.808 1.00 94.94 71 ALA A C 1
ATOM 564 O O . ALA A 1 71 ? -6.326 2.640 9.792 1.00 94.94 71 ALA A O 1
ATOM 565 N N . MET A 1 72 ? -6.051 3.581 7.769 1.00 95.50 72 MET A N 1
ATOM 566 C CA . MET A 1 72 ? -7.399 4.142 7.678 1.00 95.50 72 MET A CA 1
ATOM 567 C C . MET A 1 72 ? -8.459 3.039 7.627 1.00 95.50 72 MET A C 1
ATOM 569 O O . MET A 1 72 ? -9.456 3.123 8.338 1.00 95.50 72 MET A O 1
ATOM 573 N N . GLU A 1 73 ? -8.229 1.984 6.847 1.00 95.31 73 GLU A N 1
ATOM 574 C CA . GLU A 1 73 ? -9.137 0.841 6.752 1.00 95.31 73 GLU A CA 1
ATOM 575 C C . GLU A 1 73 ? -9.311 0.139 8.105 1.00 95.31 73 GLU A C 1
ATOM 577 O O . GLU A 1 73 ? -10.441 -0.088 8.539 1.00 95.31 73 GLU A O 1
ATOM 582 N N . LYS A 1 74 ? -8.213 -0.098 8.837 1.00 94.12 74 LYS A N 1
ATOM 583 C CA . LYS A 1 74 ? -8.277 -0.629 10.209 1.00 94.12 74 LYS A CA 1
ATOM 584 C C . LYS A 1 74 ? -9.099 0.265 11.131 1.00 94.12 74 LYS A C 1
ATOM 586 O O . LYS A 1 74 ? -9.941 -0.232 11.873 1.00 94.12 74 LYS A O 1
ATOM 591 N N . ARG A 1 75 ? -8.896 1.584 11.060 1.00 93.69 75 ARG A N 1
ATOM 592 C CA . ARG A 1 75 ? -9.629 2.535 11.900 1.00 93.69 75 ARG A CA 1
ATOM 593 C C . ARG A 1 75 ? -11.121 2.563 11.581 1.00 93.69 75 ARG A C 1
ATOM 595 O O . ARG A 1 75 ? -11.940 2.659 12.491 1.00 93.69 75 ARG A O 1
ATOM 602 N N . ILE A 1 76 ? -11.481 2.472 10.303 1.00 95.00 76 ILE A N 1
ATOM 603 C CA . ILE A 1 76 ? -12.878 2.368 9.870 1.00 95.00 76 ILE A CA 1
ATOM 604 C C . ILE A 1 76 ? -13.503 1.080 10.411 1.00 95.00 76 ILE A C 1
ATOM 606 O O . ILE A 1 76 ? -14.634 1.116 10.895 1.00 95.00 76 ILE A O 1
ATOM 610 N N . GLU A 1 77 ? -12.781 -0.039 10.374 1.00 94.94 77 GLU A N 1
ATOM 611 C CA . GLU A 1 77 ? -13.298 -1.312 10.877 1.00 94.94 77 GLU A CA 1
ATOM 612 C C . GLU A 1 77 ? -13.479 -1.304 12.404 1.00 94.94 77 GLU A C 1
ATOM 614 O O . GLU A 1 77 ? -14.521 -1.731 12.900 1.00 94.94 77 GLU A O 1
ATOM 619 N N . GLU A 1 78 ? -12.541 -0.718 13.155 1.00 94.38 78 GLU A N 1
ATOM 620 C CA . GLU A 1 78 ? -12.694 -0.475 14.599 1.00 94.38 78 GLU A CA 1
ATOM 621 C C . GLU A 1 78 ? -13.9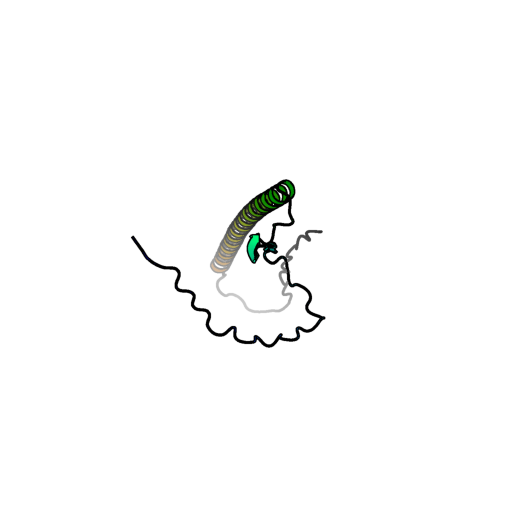46 0.356 14.910 1.00 94.38 78 GLU A C 1
ATOM 623 O O . GLU A 1 78 ? -14.721 0.008 15.803 1.00 94.38 78 GLU A O 1
ATOM 628 N N . LEU A 1 79 ? -14.174 1.439 14.159 1.00 93.81 79 LEU A N 1
ATOM 629 C CA . LEU A 1 79 ? -15.345 2.300 14.335 1.00 93.81 79 LEU A CA 1
ATOM 630 C C . LEU A 1 79 ? -16.651 1.565 14.010 1.00 93.81 79 LEU A C 1
ATOM 632 O O . LEU A 1 79 ? -17.624 1.707 14.749 1.00 93.81 79 LEU A O 1
ATOM 636 N N . ARG A 1 80 ? -16.675 0.738 12.957 1.00 93.50 80 ARG A N 1
ATOM 637 C CA . ARG A 1 80 ? -17.837 -0.101 12.616 1.00 93.50 80 ARG A CA 1
ATOM 638 C C . ARG A 1 80 ? -18.142 -1.116 13.712 1.00 93.50 80 ARG A C 1
ATOM 640 O O . ARG A 1 80 ? -19.307 -1.308 14.052 1.00 93.50 80 ARG A O 1
ATOM 647 N N . MET A 1 81 ? -17.119 -1.751 14.280 1.00 92.81 81 MET A N 1
ATOM 648 C CA . MET A 1 81 ? -17.285 -2.689 15.391 1.00 92.81 81 MET A CA 1
ATOM 649 C C . MET A 1 81 ? -17.788 -1.982 16.654 1.00 92.81 81 MET A C 1
ATOM 651 O O . MET A 1 81 ? -18.740 -2.454 17.274 1.00 92.81 81 MET A O 1
ATOM 655 N N . ALA A 1 82 ? -17.227 -0.819 16.994 1.00 92.62 82 ALA A N 1
ATOM 656 C CA . ALA A 1 82 ? -17.693 -0.010 18.118 1.00 92.62 82 ALA A CA 1
ATOM 657 C C . ALA A 1 82 ? -19.156 0.440 17.943 1.00 92.62 82 ALA A C 1
ATOM 659 O O . ALA A 1 82 ? -19.938 0.375 18.892 1.00 92.62 82 ALA A O 1
ATOM 660 N N . GLN A 1 83 ? -19.546 0.834 16.726 1.00 92.31 83 GLN A N 1
ATOM 661 C CA . GLN A 1 83 ? -20.925 1.204 16.409 1.00 92.31 83 GLN A CA 1
ATOM 6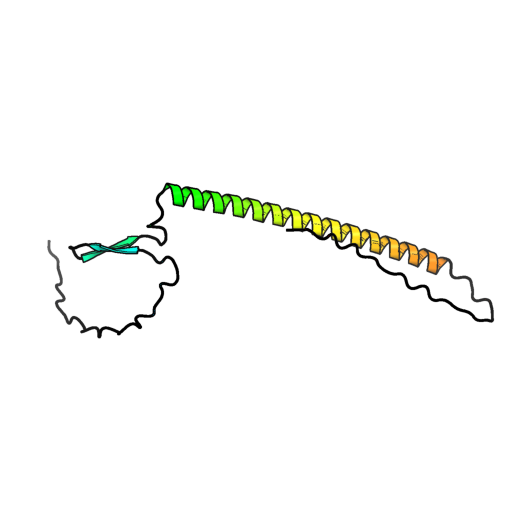62 C C . GLN A 1 83 ? -21.885 0.017 16.560 1.00 92.31 83 GLN A C 1
ATOM 664 O O . GLN A 1 83 ? -22.929 0.162 17.189 1.00 92.31 83 GLN A O 1
ATOM 669 N N . ARG A 1 84 ? -21.514 -1.175 16.069 1.00 91.81 84 ARG A N 1
ATOM 670 C CA . ARG A 1 84 ? -22.327 -2.395 16.240 1.00 91.81 84 ARG A CA 1
ATOM 671 C C . ARG A 1 84 ? -22.562 -2.730 17.714 1.00 91.81 84 ARG A C 1
ATOM 673 O O . ARG A 1 84 ? -23.688 -3.045 18.082 1.00 91.81 84 ARG A O 1
ATOM 680 N N . ILE A 1 85 ? -21.527 -2.622 18.551 1.00 90.88 85 ILE A N 1
ATOM 681 C CA . ILE A 1 85 ? -21.637 -2.870 19.998 1.00 90.88 85 ILE A CA 1
ATOM 682 C C . ILE A 1 85 ? -22.594 -1.861 20.648 1.00 90.88 85 ILE A C 1
ATOM 684 O O . ILE A 1 85 ? -23.428 -2.243 21.468 1.00 90.88 85 ILE A O 1
ATOM 688 N N . LEU A 1 86 ? -22.502 -0.580 20.279 1.00 91.50 86 LEU A N 1
ATOM 689 C CA . LEU A 1 86 ? -23.397 0.457 20.797 1.00 91.50 86 LEU A CA 1
ATOM 690 C C . LEU A 1 86 ? -24.857 0.197 20.395 1.00 91.50 86 LEU A C 1
ATOM 692 O O . LEU A 1 86 ? -25.749 0.285 21.241 1.00 91.50 86 LEU A O 1
ATOM 696 N N . ASP A 1 87 ? -25.094 -0.167 19.135 1.00 89.50 87 ASP A N 1
ATOM 697 C CA . ASP A 1 87 ? -26.428 -0.489 18.624 1.00 89.50 87 ASP A CA 1
ATOM 698 C C . ASP A 1 87 ? -27.019 -1.721 19.326 1.00 89.50 87 ASP A C 1
ATOM 700 O O . ASP A 1 87 ? -28.203 -1.740 19.670 1.00 89.50 87 ASP A O 1
ATOM 704 N N . GLU A 1 88 ? -26.204 -2.740 19.600 1.00 89.88 88 GLU A N 1
ATOM 705 C CA . GLU A 1 88 ? -26.619 -3.933 20.343 1.00 89.88 88 GLU A CA 1
ATOM 706 C C . GLU A 1 88 ? -26.945 -3.618 21.812 1.00 89.88 88 GLU A C 1
ATOM 708 O O . GLU A 1 88 ? -27.967 -4.070 22.339 1.00 89.88 88 GLU A O 1
ATOM 713 N N . GLN A 1 89 ? -26.145 -2.772 22.469 1.00 88.69 89 GLN A N 1
ATOM 714 C CA . GLN A 1 89 ? -26.444 -2.278 23.817 1.00 88.69 89 GLN A CA 1
ATOM 715 C C . GLN A 1 89 ? -27.724 -1.438 23.860 1.00 88.69 89 GLN A C 1
ATOM 717 O O . GLN A 1 89 ? -28.481 -1.504 24.830 1.00 88.69 89 GLN A O 1
ATOM 722 N N . LEU A 1 90 ? -27.987 -0.638 22.827 1.00 88.00 90 LEU A N 1
ATOM 723 C CA . LEU A 1 90 ? -29.214 0.144 22.745 1.00 88.00 90 LEU A CA 1
ATOM 724 C C . LEU A 1 90 ? -30.431 -0.772 22.555 1.00 88.00 90 LEU A C 1
ATOM 726 O O . LEU A 1 90 ? -31.439 -0.595 23.241 1.00 88.00 90 LEU A O 1
ATOM 730 N N . ARG A 1 91 ? -30.324 -1.786 21.687 1.00 86.12 91 ARG A N 1
ATOM 731 C CA . ARG A 1 91 ? -31.378 -2.790 21.473 1.00 86.12 91 ARG A CA 1
ATOM 732 C C . ARG A 1 91 ? -31.676 -3.587 22.741 1.00 86.12 91 ARG A C 1
ATOM 734 O O . ARG A 1 91 ? -32.843 -3.721 23.096 1.00 86.12 91 ARG A O 1
ATOM 741 N N . SER A 1 92 ? -30.656 -4.061 23.458 1.00 83.00 92 SER A N 1
ATOM 742 C CA . SER A 1 92 ? -30.861 -4.817 24.704 1.00 83.00 92 SER A CA 1
ATOM 743 C C . SER A 1 92 ? -31.528 -3.970 25.793 1.00 83.00 92 SER A C 1
ATOM 745 O O . SER A 1 92 ? -32.452 -4.442 26.457 1.00 83.00 92 SER A O 1
ATOM 747 N N . LYS A 1 93 ? -31.161 -2.686 25.915 1.00 81.75 93 LYS A N 1
ATOM 748 C CA . LYS A 1 93 ? -31.840 -1.737 26.814 1.00 81.75 93 LYS A CA 1
ATOM 749 C C . LYS A 1 93 ? -33.298 -1.495 26.418 1.00 81.75 93 LYS A C 1
ATOM 751 O O . LYS A 1 93 ? -34.157 -1.464 27.294 1.00 81.75 93 LYS A O 1
ATOM 756 N N .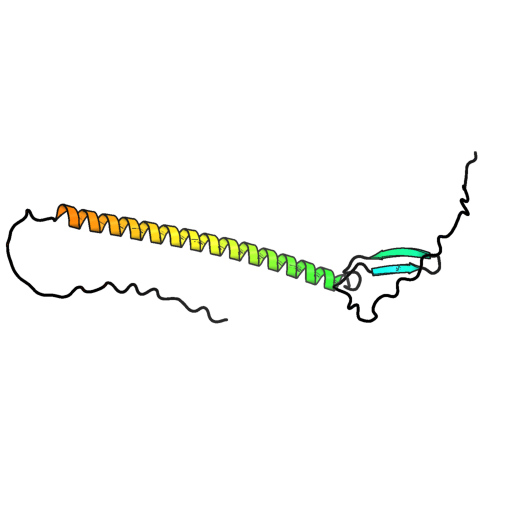 GLN A 1 94 ? -33.601 -1.348 25.127 1.00 79.94 94 GLN A N 1
ATOM 757 C CA . GLN A 1 94 ? -34.983 -1.181 24.657 1.00 79.94 94 GLN A CA 1
ATOM 758 C C . GLN A 1 94 ? -35.848 -2.415 24.954 1.00 79.94 94 GLN A C 1
ATOM 760 O O . GLN A 1 94 ? -36.994 -2.263 25.379 1.00 79.94 94 GLN A O 1
ATOM 765 N N . VAL A 1 95 ? -35.296 -3.624 24.794 1.00 77.69 95 VAL A N 1
ATOM 766 C CA . VAL A 1 95 ? -35.981 -4.879 25.153 1.00 77.69 95 VAL A CA 1
ATOM 767 C C . VAL A 1 95 ? -36.232 -4.953 26.661 1.00 77.69 95 VAL A C 1
ATOM 769 O O . VAL A 1 95 ? -37.349 -5.260 27.069 1.00 77.69 95 VAL A O 1
ATOM 772 N N . ALA A 1 96 ? -35.244 -4.598 27.490 1.00 76.12 96 ALA A N 1
ATOM 773 C CA . ALA A 1 96 ? -35.408 -4.562 28.943 1.00 76.12 96 ALA A CA 1
ATOM 774 C C . ALA A 1 96 ? -36.504 -3.570 29.378 1.00 76.12 96 ALA A C 1
ATOM 776 O O . ALA A 1 96 ? -37.334 -3.889 30.226 1.00 76.12 96 ALA A O 1
ATOM 777 N N . VAL A 1 97 ? -36.569 -2.385 28.757 1.00 74.56 97 VAL A N 1
ATOM 778 C CA . VAL A 1 97 ? -37.635 -1.405 29.024 1.00 74.56 97 VAL A CA 1
ATOM 779 C C . VAL A 1 97 ? -39.006 -1.942 28.594 1.00 74.56 97 VAL A C 1
ATOM 781 O O . VAL A 1 97 ? -39.971 -1.793 29.342 1.00 74.56 97 VAL A O 1
ATOM 784 N N . GLN A 1 98 ? -39.112 -2.600 27.432 1.00 71.56 98 GLN A N 1
ATOM 785 C CA . GLN A 1 98 ? -40.372 -3.217 26.997 1.00 71.56 98 GLN A CA 1
ATOM 786 C C . GLN A 1 98 ? -40.845 -4.322 27.947 1.00 71.56 98 GLN A C 1
ATOM 788 O O . GLN A 1 98 ? -42.032 -4.347 28.264 1.00 71.56 98 GLN A O 1
ATOM 793 N N . GLN A 1 99 ? -39.944 -5.179 28.444 1.00 65.25 99 GLN A N 1
ATOM 794 C CA . GLN A 1 99 ? -40.295 -6.233 29.406 1.00 65.25 99 GLN A CA 1
ATOM 795 C C . GLN A 1 99 ? -40.907 -5.651 30.685 1.00 65.25 99 GLN A C 1
ATOM 797 O O . GLN A 1 99 ? -41.989 -6.073 31.099 1.00 65.25 99 GLN A O 1
ATOM 802 N N . VAL A 1 100 ? -40.300 -4.597 31.243 1.00 64.00 100 VAL A N 1
ATOM 803 C CA . VAL A 1 100 ? -40.836 -3.908 32.429 1.00 64.00 100 VAL A CA 1
ATOM 804 C C . VAL A 1 100 ? -42.220 -3.304 32.159 1.00 64.00 100 VAL A C 1
ATOM 806 O O . VAL A 1 100 ? -43.088 -3.342 33.030 1.00 64.00 100 VAL A O 1
ATOM 809 N N . LEU A 1 101 ? -42.464 -2.768 30.958 1.00 62.69 101 LEU A N 1
ATOM 810 C CA . LEU A 1 101 ? -43.776 -2.226 30.584 1.00 62.69 101 LEU A CA 1
ATOM 811 C C . LEU A 1 101 ? -44.835 -3.321 30.391 1.00 62.69 101 LEU A C 1
ATOM 813 O O . LEU A 1 101 ? -46.003 -3.095 30.707 1.00 62.69 101 LEU A O 1
ATOM 817 N N . THR A 1 102 ? -44.455 -4.501 29.893 1.00 60.47 102 THR A N 1
ATOM 818 C CA . THR A 1 102 ? -45.384 -5.629 29.734 1.00 60.47 102 THR A CA 1
ATOM 819 C C . THR A 1 102 ? -45.734 -6.300 31.057 1.00 60.47 102 THR A C 1
ATOM 821 O O . THR A 1 102 ? -46.891 -6.665 31.248 1.00 60.47 102 THR A O 1
ATOM 824 N N . GLU A 1 103 ? -44.781 -6.408 31.986 1.00 59.12 103 GLU A N 1
ATOM 825 C CA . GLU A 1 103 ? -45.003 -6.995 33.316 1.00 59.12 103 GLU A CA 1
ATOM 826 C C . GLU A 1 103 ? -45.788 -6.062 34.245 1.00 59.12 103 GLU A C 1
ATOM 828 O O . GLU A 1 103 ? -46.503 -6.519 35.133 1.00 59.12 103 GLU A O 1
ATOM 833 N N . ARG A 1 104 ? -45.710 -4.745 34.017 1.00 55.81 104 ARG A N 1
ATOM 834 C CA . ARG A 1 104 ? -46.480 -3.742 34.764 1.00 55.81 104 ARG A CA 1
ATOM 835 C C . ARG A 1 104 ? -47.863 -3.458 34.195 1.00 55.81 104 ARG A C 1
ATOM 837 O O . ARG A 1 104 ? -48.495 -2.527 34.687 1.00 55.81 104 ARG A O 1
ATOM 844 N N . LYS A 1 105 ? 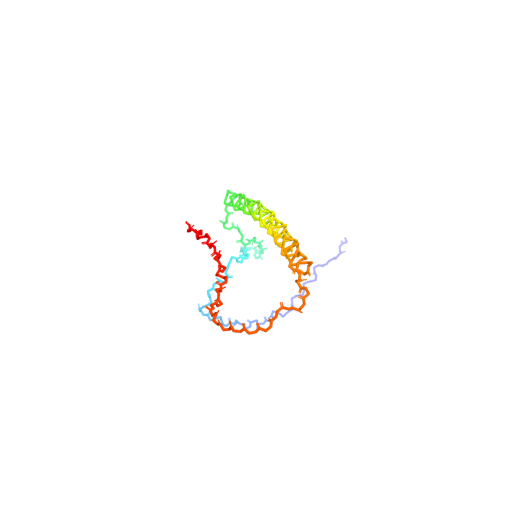-48.356 -4.208 33.198 1.00 49.53 105 LYS A N 1
ATOM 845 C CA . LYS A 1 105 ? -49.742 -4.040 32.733 1.00 49.53 105 LYS A CA 1
ATOM 846 C C . LYS A 1 105 ? -50.698 -4.278 33.909 1.00 49.53 105 LYS A C 1
ATOM 848 O O . LYS A 1 105 ? -50.826 -5.420 34.353 1.00 49.53 105 LYS A O 1
ATOM 853 N N . PRO A 1 106 ? -51.382 -3.233 34.407 1.00 48.06 106 PRO A N 1
ATOM 854 C CA . PRO A 1 106 ? -52.438 -3.416 35.377 1.00 48.06 106 PRO A CA 1
ATOM 855 C C . PRO A 1 106 ? -53.574 -4.157 34.681 1.00 48.06 106 PRO A C 1
ATOM 857 O O . PRO A 1 106 ? -53.886 -3.902 33.513 1.00 48.06 106 PRO A O 1
ATOM 860 N N . CYS A 1 107 ? -54.179 -5.086 35.414 1.00 41.47 107 CYS A N 1
ATOM 861 C CA . CYS A 1 107 ? -55.454 -5.677 35.056 1.00 41.47 107 CYS A CA 1
ATOM 862 C C . CYS A 1 107 ? -56.442 -4.555 34.690 1.00 41.47 107 CYS A C 1
ATOM 864 O O . CYS A 1 107 ? -56.477 -3.511 35.335 1.00 41.47 107 CYS A O 1
ATOM 866 N N . ASN A 1 108 ? -57.183 -4.768 33.612 1.00 40.22 108 ASN A N 1
ATOM 867 C CA . ASN A 1 108 ? -58.102 -3.832 32.979 1.00 40.22 108 ASN A CA 1
ATOM 868 C C . ASN A 1 108 ? -59.165 -3.297 33.967 1.00 40.22 108 ASN A C 1
ATOM 870 O O . ASN A 1 108 ? -60.123 -3.999 34.276 1.00 40.22 108 ASN A O 1
ATOM 874 N N . VAL A 1 109 ? -58.987 -2.071 34.458 1.00 44.41 109 VAL A N 1
ATOM 875 C CA . VAL A 1 109 ? -59.953 -1.247 35.213 1.00 44.41 109 VAL A CA 1
ATOM 876 C C . VAL A 1 109 ? -59.421 0.193 35.067 1.00 44.41 109 VAL A C 1
ATOM 878 O O . VAL A 1 109 ? -58.244 0.411 35.311 1.00 44.41 109 VAL A O 1
ATOM 881 N N . GLU A 1 110 ? -60.099 1.232 34.590 1.00 41.81 110 GLU A N 1
ATOM 882 C CA . GLU A 1 110 ? -61.512 1.571 34.520 1.00 41.81 110 GLU A CA 1
ATOM 883 C C . GLU A 1 110 ? -61.783 2.515 33.335 1.00 41.81 110 GLU A C 1
ATOM 885 O O . GLU A 1 110 ? -60.895 3.105 32.721 1.00 41.81 110 GLU A O 1
ATOM 890 N N . ASN A 1 111 ? -63.074 2.654 33.063 1.00 40.88 111 ASN A N 1
ATOM 891 C CA . ASN A 1 111 ? -63.726 3.728 32.340 1.00 40.88 111 ASN A CA 1
ATOM 892 C C . ASN A 1 111 ? -63.046 5.117 32.393 1.00 40.88 111 ASN A C 1
ATOM 894 O O . ASN A 1 111 ? -62.636 5.617 33.435 1.00 40.88 111 ASN A O 1
ATOM 898 N N . THR A 1 112 ? -63.231 5.819 31.271 1.00 41.38 112 THR A N 1
ATOM 899 C CA . THR A 1 112 ? -63.500 7.264 31.143 1.00 41.38 112 THR A CA 1
ATOM 900 C C . THR A 1 112 ? -62.373 8.304 31.263 1.00 41.38 112 THR A C 1
ATOM 902 O O . THR A 1 112 ? -61.795 8.545 32.308 1.00 41.38 112 THR A O 1
ATOM 905 N N . GLN A 1 113 ? -62.300 9.075 30.165 1.00 43.22 113 GLN A N 1
ATOM 906 C CA . GLN A 1 113 ? -62.085 10.529 30.070 1.00 43.22 113 GLN A CA 1
ATOM 907 C C . GLN A 1 113 ? -60.666 11.085 29.834 1.00 43.22 113 GLN A C 1
ATOM 909 O O . GLN A 1 113 ? -59.914 11.383 30.746 1.00 43.22 113 GLN A O 1
ATOM 914 N N . LYS A 1 114 ? -60.430 11.352 28.536 1.00 43.34 114 LYS A N 1
ATOM 915 C CA . LYS A 1 114 ? -60.088 12.647 27.898 1.00 43.34 114 LYS A CA 1
ATOM 916 C C . LYS A 1 114 ? -58.852 13.444 28.368 1.00 43.34 114 LYS A C 1
ATOM 918 O O . LYS A 1 114 ? -58.735 13.835 29.518 1.00 43.34 114 LYS A O 1
ATOM 923 N N . ASN A 1 115 ? -58.115 13.889 27.337 1.00 45.78 115 ASN A N 1
ATOM 924 C CA . ASN A 1 115 ? -57.016 14.873 27.281 1.00 45.78 115 ASN A CA 1
ATOM 925 C C . ASN A 1 115 ? -55.646 14.270 27.640 1.00 45.78 115 ASN A C 1
ATOM 927 O O . ASN A 1 115 ? -55.461 13.751 28.722 1.00 45.78 115 ASN A O 1
ATOM 931 N N . GLY A 1 116 ? -54.609 14.262 26.805 1.00 37.12 116 GLY A N 1
ATOM 932 C CA . GLY A 1 116 ? -54.286 15.082 25.644 1.00 37.12 116 GLY A CA 1
ATOM 933 C C . GLY A 1 116 ? -52.828 15.525 25.798 1.00 37.12 116 GLY A C 1
ATOM 934 O O . GLY A 1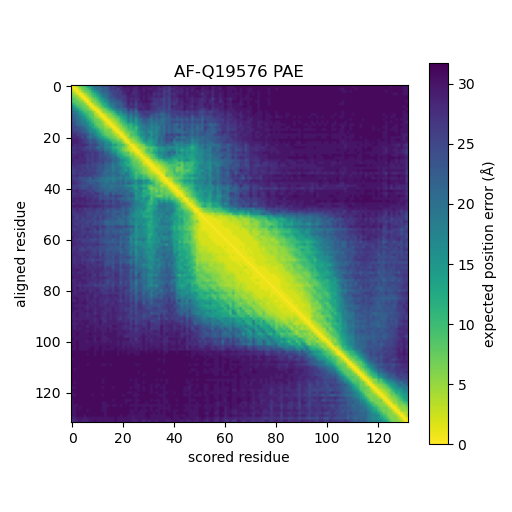 116 ? -52.571 16.480 26.518 1.00 37.12 116 GLY A O 1
ATOM 935 N N . SER A 1 117 ? -51.881 14.796 25.199 1.00 46.03 117 SER A N 1
ATOM 936 C CA . SER A 1 117 ? -50.592 15.290 24.663 1.00 46.03 117 SER A CA 1
ATOM 937 C C . SER A 1 117 ? -49.629 14.127 24.395 1.00 46.03 117 SER A C 1
ATOM 939 O O . SER A 1 117 ? -49.020 13.546 25.288 1.00 46.03 117 SER A O 1
ATOM 941 N N . THR A 1 118 ? -49.482 13.793 23.116 1.00 44.16 118 THR A N 1
ATOM 942 C CA . THR A 1 118 ? -48.468 12.870 22.605 1.00 44.16 118 THR A CA 1
ATOM 943 C C . THR A 1 118 ? -47.145 13.630 22.508 1.00 44.16 118 THR A C 1
ATOM 945 O O . THR A 1 118 ? -46.926 14.355 21.540 1.00 44.16 118 THR A O 1
ATOM 948 N N . GLN A 1 119 ? -46.269 13.523 23.511 1.00 51.03 119 GLN A N 1
ATOM 949 C CA . GLN A 1 119 ? -44.911 14.059 23.383 1.00 51.03 119 GLN A CA 1
ATOM 950 C C . GLN A 1 119 ? -44.066 13.105 22.535 1.00 51.03 119 GLN A C 1
ATOM 952 O O . GLN A 1 119 ? -43.765 11.979 22.927 1.00 51.03 119 GLN A O 1
ATOM 957 N N . GLN A 1 120 ? -43.743 13.563 21.327 1.00 45.09 120 GLN A N 1
ATOM 958 C CA . GLN A 1 120 ? -42.847 12.896 20.394 1.00 45.09 120 GLN A CA 1
ATOM 959 C C . GLN A 1 120 ? -41.410 12.944 20.926 1.00 45.09 120 GLN A C 1
ATOM 961 O O . GLN A 1 120 ? -40.879 14.018 21.205 1.00 45.09 120 GLN A O 1
ATOM 966 N N . TYR A 1 121 ? -40.766 11.782 21.028 1.00 44.50 121 TYR A N 1
ATOM 967 C CA . TYR A 1 121 ? -39.331 11.680 21.279 1.00 44.50 121 TYR A CA 1
ATOM 968 C C . TYR A 1 121 ? -38.559 12.205 20.059 1.00 44.50 121 TYR A C 1
ATOM 970 O O . TYR A 1 121 ? -38.519 11.552 19.016 1.00 44.50 121 TYR A O 1
ATOM 978 N N . GLN A 1 122 ? -37.945 13.385 20.181 1.00 50.00 122 GLN A N 1
ATOM 979 C CA . GLN A 1 122 ? -36.999 13.893 19.187 1.00 50.00 122 GLN A CA 1
ATOM 980 C C . GLN A 1 122 ? -35.638 13.212 19.369 1.00 50.00 122 GLN A C 1
ATOM 982 O O . GLN A 1 122 ? -34.971 13.353 20.392 1.00 50.00 122 GLN A O 1
ATOM 987 N N . HIS A 1 123 ? -35.234 12.451 18.355 1.00 42.16 123 HIS A N 1
ATOM 988 C CA . HIS A 1 123 ? -33.937 11.794 18.259 1.00 42.16 123 HIS A CA 1
ATOM 989 C C . HIS A 1 123 ? -32.896 12.803 17.744 1.00 42.16 123 HIS A C 1
ATOM 991 O O . HIS A 1 123 ? -32.781 13.027 16.540 1.00 42.16 123 HIS A O 1
ATOM 997 N N . HIS A 1 124 ? -32.140 13.441 18.640 1.00 47.97 124 HIS A N 1
ATOM 998 C CA . HIS A 1 124 ? -31.027 14.308 18.247 1.00 47.97 124 HIS A CA 1
ATOM 999 C C . HIS A 1 124 ? -29.793 13.468 17.892 1.00 47.97 124 HIS A C 1
ATOM 1001 O O . HIS A 1 124 ? -29.064 13.011 18.768 1.00 47.97 124 HIS A O 1
ATOM 1007 N N . SER A 1 125 ? -29.526 13.288 16.598 1.00 49.72 125 SER A N 1
ATOM 1008 C CA . SER A 1 125 ? -28.205 12.874 16.120 1.00 49.72 125 SER A CA 1
ATOM 1009 C C . SER A 1 125 ? -27.299 14.104 16.026 1.00 49.72 125 SER A C 1
ATOM 1011 O O . SER A 1 125 ? -27.471 14.938 15.135 1.00 49.72 125 SER A O 1
ATOM 1013 N N . ALA A 1 126 ? -26.332 14.225 16.935 1.00 51.91 126 ALA A N 1
ATOM 1014 C CA . ALA A 1 126 ? -25.243 15.184 16.799 1.00 51.91 126 ALA A CA 1
ATOM 1015 C C . ALA A 1 126 ? -24.277 14.690 15.709 1.00 51.91 126 ALA A C 1
ATOM 1017 O O . ALA A 1 126 ? -23.490 13.769 15.920 1.00 51.91 126 ALA A O 1
ATOM 1018 N N . VAL A 1 127 ? -24.370 15.287 14.520 1.00 53.47 127 VAL A N 1
ATOM 1019 C CA . VAL A 1 127 ? -23.392 15.119 13.441 1.00 53.47 127 VAL A CA 1
ATOM 1020 C C . VAL A 1 127 ? -22.188 15.995 13.778 1.00 53.47 127 VAL A C 1
ATOM 1022 O O . VAL A 1 127 ? -22.268 17.221 13.709 1.00 53.47 127 VAL A O 1
ATOM 1025 N N . TYR A 1 128 ? -21.069 15.382 14.161 1.00 61.03 128 TYR A N 1
ATOM 1026 C CA . TYR A 1 128 ? -19.796 16.090 14.257 1.00 61.03 128 TYR A CA 1
ATOM 1027 C C . TYR A 1 128 ? -19.307 16.421 12.845 1.00 61.03 128 TYR A C 1
ATOM 1029 O O . TYR A 1 128 ? -18.937 15.539 12.072 1.00 61.03 128 TYR A O 1
ATOM 1037 N N . ALA A 1 129 ? -19.329 17.710 12.513 1.00 54.31 129 ALA A N 1
ATOM 1038 C CA . ALA A 1 129 ? -18.712 18.256 11.318 1.00 54.31 129 ALA A CA 1
ATOM 1039 C C . ALA A 1 129 ? -17.183 18.156 11.439 1.00 54.31 129 ALA A C 1
ATOM 1041 O O . ALA A 1 129 ? -16.571 18.826 12.271 1.00 54.31 129 ALA A O 1
ATOM 1042 N N . ILE A 1 130 ? -16.569 17.331 10.594 1.00 49.91 130 ILE A N 1
ATOM 1043 C CA . ILE A 1 130 ? -15.127 17.358 10.345 1.00 49.91 130 ILE A CA 1
ATOM 1044 C C . ILE A 1 130 ? -14.897 18.484 9.328 1.00 49.91 130 ILE A C 1
ATOM 1046 O O . ILE A 1 130 ? -15.414 18.426 8.213 1.00 49.91 130 ILE A O 1
ATOM 1050 N N . LYS A 1 131 ? -14.198 19.548 9.735 1.00 55.75 131 LYS A N 1
ATOM 1051 C CA . LYS A 1 131 ? -13.717 20.598 8.820 1.00 55.75 131 LYS A CA 1
ATOM 1052 C C . LYS A 1 131 ? -12.472 20.099 8.058 1.00 55.75 131 LYS A C 1
ATOM 1054 O O . LYS A 1 131 ? -11.788 19.229 8.597 1.00 55.75 131 LYS A O 1
ATOM 1059 N N . PRO A 1 132 ? -12.241 20.603 6.828 1.00 60.19 132 PRO A N 1
ATOM 1060 C CA . PRO A 1 132 ? -11.215 20.112 5.902 1.00 60.19 132 PRO A CA 1
ATOM 1061 C C . PRO A 1 132 ? -9.785 20.259 6.424 1.00 60.19 132 PRO A C 1
ATOM 1063 O O . PRO A 1 132 ? -9.550 21.159 7.264 1.00 60.19 132 PRO A O 1
#

pLDDT: mean 70.73, std 18.02, range [37.12, 96.06]

Secondary structure (DSSP, 8-state):
-----------------PPPPTT----S---EEEE-TT--EEEE-TTTTS-HHHHHHHHHHHHHHHHHHHHHHHHHHHHHHHHHHHHHHHHHHHHHHHHHHHHT---S------------------------

Foldseek 3Di:
DDDDPPPPPDDPDPPDPPDDPPPDDDDAQQWDWDQDPVRDIDTHHSCPVPDPVRVVVVVVVVVVVVVVVVVVVVVVVVVVVVVVVVVVVVVVVVVVVVVVVVVPPPDDDDDDDDDDDDDDDDDDDDDDDDDD